Pr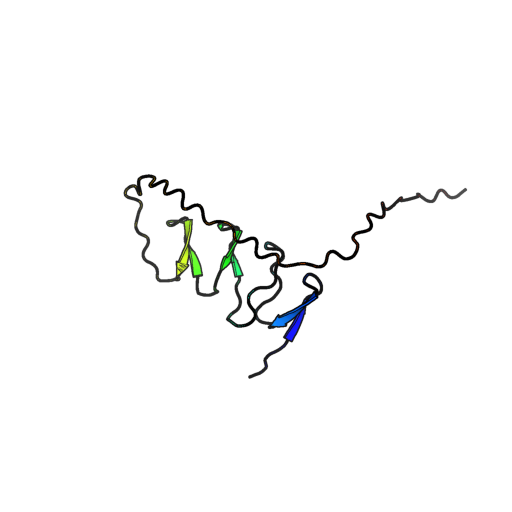otein AF-A0A7J7JRI7-F1 (afdb_monomer)

Organism: Bugula neritina (NCBI:txid10212)

Secondary structure (DSSP, 8-state):
----EEEETTTTEEEETTS-EETTTTEEPPSSSSPPEEETTTTEEE-TTEEEETTTTEEEETTPPP---S--------------------------------------

Radius of gyration: 21.58 Å; Cα contacts (8 Å, |Δi|>4): 109; chains: 1; bounding box: 41×54×65 Å

pLDDT: mean 71.29, std 20.57, range [31.88, 95.56]

Sequence (108 aa):
MDTTILFCEVCLKYISKENQHCYQCGSCTTKHGPQYHHCETCKRCVKPSRVHCLQCNQCEMESHTCHSTETKQAGILLKRKQMSKRKHSYNTAGHKKESWNVKKRHKT

InterPro domains:
  IPR017921 Zinc finger, CTCHY-type [PS51270] (1-64)
  IPR037275 Zinc finger, CTCHY-type superfamily [SSF161245] (6-48)
  IPR039846 Zinc finger CCHC domain-containing protein 4 [PTHR13493] (7-101)

Structure (mmCIF, N/CA/C/O backbone):
data_AF-A0A7J7JRI7-F1
#
_entry.id   AF-A0A7J7JRI7-F1
#
loop_
_atom_site.group_PDB
_atom_site.id
_atom_site.type_symbol
_atom_site.label_atom_id
_atom_site.label_alt_id
_atom_site.label_comp_id
_atom_site.label_asym_id
_atom_site.label_entity_id
_atom_site.label_seq_id
_atom_site.pdbx_PDB_ins_code
_atom_site.Cartn_x
_atom_site.Cartn_y
_atom_site.Cartn_z
_atom_site.occupancy
_atom_site.B_iso_or_equiv
_atom_site.auth_seq_id
_atom_site.auth_comp_id
_atom_site.auth_asym_id
_atom_site.auth_atom_id
_atom_site.pdbx_PDB_model_num
ATOM 1 N N . MET A 1 1 ? 24.105 -8.381 4.100 1.00 53.59 1 MET A N 1
ATOM 2 C CA . MET A 1 1 ? 22.771 -7.755 3.975 1.00 53.59 1 MET A CA 1
ATOM 3 C C . MET A 1 1 ? 22.351 -7.864 2.520 1.00 53.59 1 MET A C 1
ATOM 5 O O . MET A 1 1 ? 22.666 -6.990 1.717 1.00 53.59 1 MET A O 1
ATOM 9 N N . ASP A 1 2 ? 21.752 -8.995 2.162 1.00 59.16 2 ASP A N 1
ATOM 10 C CA . ASP A 1 2 ? 21.418 -9.357 0.785 1.00 59.16 2 ASP A CA 1
ATOM 11 C C . ASP A 1 2 ? 20.354 -8.431 0.199 1.00 59.16 2 ASP A C 1
ATOM 13 O O . ASP A 1 2 ? 19.159 -8.561 0.451 1.00 59.16 2 ASP A O 1
ATOM 17 N N . THR A 1 3 ? 20.798 -7.472 -0.610 1.00 70.56 3 THR A N 1
ATOM 18 C CA . THR A 1 3 ? 19.897 -6.610 -1.377 1.00 70.56 3 THR A CA 1
ATOM 19 C C . THR A 1 3 ? 19.463 -7.374 -2.624 1.00 70.56 3 THR A C 1
ATOM 21 O O . THR A 1 3 ? 20.007 -7.170 -3.708 1.00 70.56 3 THR A O 1
ATOM 24 N N . THR A 1 4 ? 18.523 -8.311 -2.481 1.00 81.94 4 THR A N 1
ATOM 25 C CA . THR A 1 4 ? 17.994 -9.036 -3.642 1.00 81.94 4 THR A CA 1
ATOM 26 C C . THR A 1 4 ? 17.232 -8.063 -4.541 1.00 81.94 4 THR A C 1
ATOM 28 O O . THR A 1 4 ? 16.165 -7.562 -4.177 1.00 81.94 4 THR A O 1
ATOM 31 N N . ILE A 1 5 ? 17.784 -7.803 -5.723 1.00 84.12 5 ILE A N 1
ATOM 32 C CA . ILE A 1 5 ? 17.162 -6.991 -6.769 1.00 84.12 5 ILE A CA 1
ATOM 33 C C . ILE A 1 5 ? 16.402 -7.887 -7.751 1.00 84.12 5 ILE A C 1
ATOM 35 O O . ILE A 1 5 ? 16.888 -8.943 -8.146 1.00 84.12 5 ILE A O 1
ATOM 39 N N . LEU A 1 6 ? 15.206 -7.466 -8.152 1.00 86.56 6 LEU A N 1
ATOM 40 C CA . LEU A 1 6 ? 14.378 -8.113 -9.168 1.00 86.56 6 LEU A CA 1
ATOM 41 C C . LEU A 1 6 ? 14.119 -7.129 -10.306 1.00 86.56 6 LEU A C 1
ATOM 43 O O . LEU A 1 6 ? 13.970 -5.933 -10.070 1.00 86.56 6 LEU A O 1
ATOM 47 N N . PHE A 1 7 ? 14.044 -7.611 -11.541 1.00 88.56 7 PHE A N 1
ATOM 48 C CA . PHE A 1 7 ? 13.603 -6.788 -12.662 1.00 88.56 7 PHE A CA 1
ATOM 49 C C . PHE A 1 7 ? 12.073 -6.816 -12.742 1.00 88.56 7 PHE A C 1
ATOM 51 O O . PHE A 1 7 ? 11.470 -7.883 -12.811 1.00 88.56 7 PHE A O 1
ATOM 58 N N . CYS A 1 8 ? 11.430 -5.651 -12.706 1.00 89.50 8 CYS A N 1
ATOM 59 C CA . CYS A 1 8 ? 9.996 -5.546 -12.947 1.00 89.50 8 CYS A CA 1
ATOM 60 C C . CYS A 1 8 ? 9.746 -5.325 -14.437 1.00 89.50 8 CYS A C 1
ATOM 62 O O . CYS A 1 8 ? 10.065 -4.255 -14.952 1.00 89.50 8 CYS A O 1
ATOM 64 N N . GLU A 1 9 ? 9.111 -6.288 -15.099 1.00 90.38 9 GLU A N 1
ATOM 65 C CA . GLU A 1 9 ? 8.787 -6.215 -16.530 1.00 90.38 9 GLU A CA 1
ATOM 66 C C . GLU A 1 9 ? 7.748 -5.134 -16.851 1.00 90.38 9 GLU A C 1
ATOM 68 O O . GLU A 1 9 ? 7.838 -4.468 -17.875 1.00 90.38 9 GLU A O 1
ATOM 73 N N . VAL A 1 10 ? 6.800 -4.880 -15.944 1.00 90.25 10 VAL A N 1
ATOM 74 C CA . VAL A 1 10 ? 5.752 -3.861 -16.144 1.00 90.25 10 VAL A CA 1
ATOM 75 C C . VAL A 1 10 ? 6.331 -2.444 -16.137 1.00 90.25 10 VAL A C 1
ATOM 77 O O . VAL A 1 10 ? 5.920 -1.586 -16.912 1.00 90.25 10 VAL A O 1
ATOM 80 N N . CYS A 1 11 ? 7.281 -2.173 -15.240 1.00 89.62 11 CYS A N 1
ATOM 81 C CA . CYS A 1 11 ? 7.900 -0.852 -15.109 1.00 89.62 11 CYS A CA 1
ATOM 82 C C . CYS A 1 11 ? 9.268 -0.744 -15.793 1.00 89.62 11 CYS A C 1
ATOM 84 O O . CYS A 1 11 ? 9.852 0.339 -15.761 1.00 89.62 11 CYS A O 1
ATOM 86 N N . LEU A 1 12 ? 9.780 -1.846 -16.349 1.00 90.44 12 LEU A N 1
ATOM 87 C CA . LEU A 1 12 ? 11.089 -1.969 -16.994 1.00 90.44 12 LEU A CA 1
ATOM 88 C C . LEU A 1 12 ? 12.241 -1.408 -16.141 1.00 90.44 12 LEU A C 1
ATOM 90 O O . LEU A 1 12 ? 13.081 -0.645 -16.617 1.00 90.44 12 LEU A O 1
ATOM 94 N N . LYS A 1 13 ? 12.263 -1.749 -14.846 1.00 87.75 13 LYS A N 1
ATOM 95 C CA . LYS A 1 13 ? 13.284 -1.271 -13.897 1.00 87.75 13 LYS A CA 1
ATOM 96 C C . LYS A 1 13 ? 13.634 -2.321 -12.847 1.00 87.75 13 LYS A C 1
ATOM 98 O O . LYS A 1 13 ? 12.786 -3.128 -12.468 1.00 87.75 13 LYS A O 1
ATOM 103 N N . TYR A 1 14 ? 14.854 -2.249 -12.318 1.00 87.00 14 TYR A N 1
ATOM 104 C CA . TYR A 1 14 ? 15.256 -3.031 -11.150 1.00 87.00 14 TYR A CA 1
ATOM 105 C C . TYR A 1 14 ? 14.625 -2.469 -9.874 1.00 87.00 14 TYR A C 1
ATOM 107 O O . TYR A 1 14 ? 14.613 -1.257 -9.637 1.00 87.00 14 TYR A O 1
ATOM 115 N N . ILE A 1 15 ? 14.092 -3.364 -9.056 1.00 84.50 15 ILE A N 1
ATOM 116 C CA . ILE A 1 15 ? 13.389 -3.090 -7.807 1.00 84.50 15 ILE A CA 1
ATOM 117 C C . ILE A 1 15 ? 13.946 -3.981 -6.699 1.00 84.50 15 ILE A C 1
ATOM 119 O O . ILE A 1 15 ? 14.483 -5.049 -6.971 1.00 84.50 15 ILE A O 1
ATOM 123 N N . SER A 1 16 ? 13.817 -3.560 -5.442 1.00 83.38 16 SER A N 1
ATOM 124 C CA . SER A 1 16 ? 14.102 -4.455 -4.314 1.00 83.38 16 SER A CA 1
ATOM 125 C C . SER A 1 16 ? 13.033 -5.549 -4.245 1.00 83.38 16 SER A C 1
ATOM 127 O O . SER A 1 16 ? 11.856 -5.265 -4.487 1.00 83.38 16 SER A O 1
ATOM 129 N N . LYS A 1 17 ? 13.412 -6.774 -3.863 1.00 80.88 17 LYS A N 1
ATOM 130 C CA . LYS A 1 17 ? 12.473 -7.876 -3.583 1.00 80.88 17 LYS A CA 1
ATOM 131 C C . LYS A 1 17 ? 11.402 -7.482 -2.562 1.00 80.88 17 LYS A C 1
ATOM 133 O O . LYS A 1 17 ? 10.273 -7.947 -2.656 1.00 80.88 17 LYS A O 1
ATOM 138 N N . GLU A 1 18 ? 11.744 -6.590 -1.638 1.00 77.06 18 GLU A N 1
ATOM 139 C CA . GLU A 1 18 ? 10.833 -6.065 -0.618 1.00 77.06 18 GLU A CA 1
ATOM 140 C C . GLU A 1 18 ? 9.821 -5.054 -1.184 1.00 77.06 18 GLU A C 1
ATOM 142 O O . GLU A 1 18 ? 8.822 -4.766 -0.545 1.00 77.06 18 GLU A O 1
ATOM 147 N N . ASN A 1 19 ? 10.040 -4.499 -2.380 1.00 75.25 19 ASN A N 1
ATOM 148 C CA . ASN A 1 19 ? 9.217 -3.431 -2.960 1.00 75.25 19 ASN A CA 1
ATOM 149 C C . ASN A 1 19 ? 8.700 -3.816 -4.349 1.00 75.25 19 ASN A C 1
ATOM 151 O O . ASN A 1 19 ? 9.016 -3.190 -5.366 1.00 75.25 19 ASN A O 1
ATOM 155 N N . GLN A 1 20 ? 7.899 -4.882 -4.369 1.00 82.38 20 GLN A N 1
ATOM 156 C CA . GLN A 1 20 ? 7.287 -5.417 -5.579 1.00 82.38 20 GLN A CA 1
ATOM 157 C C . GLN A 1 20 ? 6.318 -4.433 -6.248 1.00 82.38 20 GLN A C 1
ATOM 159 O O . GLN A 1 20 ? 5.832 -3.464 -5.660 1.00 82.38 20 GLN A O 1
ATOM 164 N N . HIS A 1 21 ? 6.050 -4.688 -7.528 1.00 89.44 21 HIS A N 1
ATOM 165 C CA . HIS A 1 21 ? 5.058 -3.946 -8.289 1.00 89.44 21 HIS A CA 1
ATOM 166 C C . HIS A 1 21 ? 3.672 -4.100 -7.655 1.00 89.44 21 HIS A C 1
ATOM 168 O O . HIS A 1 21 ? 3.181 -5.213 -7.486 1.00 89.44 21 HIS A O 1
ATOM 174 N N . CYS A 1 22 ? 3.015 -2.985 -7.348 1.00 90.31 22 CYS A N 1
ATOM 175 C CA . CYS A 1 22 ? 1.621 -3.013 -6.939 1.00 90.31 22 CYS A CA 1
ATOM 176 C C . CYS A 1 22 ? 0.732 -2.929 -8.179 1.00 90.31 22 CYS A C 1
ATOM 178 O O . CYS A 1 22 ? 0.597 -1.851 -8.759 1.00 90.31 22 CYS A O 1
ATOM 180 N N . TYR A 1 23 ? 0.095 -4.040 -8.554 1.00 90.44 23 TYR A N 1
ATOM 181 C CA . TYR A 1 23 ? -0.799 -4.098 -9.718 1.00 90.44 23 TYR A CA 1
ATOM 182 C C . TYR A 1 23 ? -2.011 -3.168 -9.586 1.00 90.44 23 TYR A C 1
ATOM 184 O O . TYR A 1 23 ? -2.441 -2.583 -10.573 1.00 90.44 23 TYR A O 1
ATOM 192 N N . GLN A 1 24 ? -2.511 -2.952 -8.365 1.00 90.00 24 GLN A N 1
ATOM 193 C CA . GLN A 1 24 ? -3.628 -2.033 -8.115 1.00 90.00 24 GLN A CA 1
ATOM 194 C C . GLN A 1 24 ? -3.238 -0.559 -8.331 1.00 90.00 24 GLN A C 1
ATOM 196 O O . GLN A 1 24 ? -4.056 0.251 -8.756 1.00 90.00 24 GLN A O 1
ATOM 201 N N . CYS A 1 25 ? -1.978 -0.196 -8.064 1.00 89.94 25 CYS A N 1
ATOM 202 C CA . CYS A 1 25 ? -1.457 1.156 -8.296 1.00 89.94 25 CYS A CA 1
ATOM 203 C C . CYS A 1 25 ? -0.702 1.304 -9.627 1.00 89.94 25 CYS A C 1
ATOM 205 O O . CYS A 1 25 ? -0.256 2.409 -9.936 1.00 89.94 25 CYS A O 1
ATOM 207 N N . GLY A 1 26 ? -0.472 0.214 -10.365 1.00 88.88 26 GLY A N 1
ATOM 208 C CA . GLY A 1 26 ? 0.324 0.196 -11.595 1.00 88.88 26 GLY A CA 1
ATOM 209 C C . GLY A 1 26 ? 1.764 0.695 -11.426 1.00 88.88 26 GLY A C 1
ATOM 210 O O . GLY A 1 26 ? 2.341 1.248 -12.361 1.00 88.88 26 GLY A O 1
ATOM 211 N N . SER A 1 27 ? 2.354 0.577 -10.232 1.00 87.25 27 SER A N 1
ATOM 212 C CA . SER A 1 27 ? 3.689 1.123 -9.958 1.00 87.25 27 SER A CA 1
ATOM 213 C C . SER A 1 27 ? 4.475 0.297 -8.945 1.00 87.25 27 SER A C 1
ATOM 215 O O . SER A 1 27 ? 3.928 -0.221 -7.972 1.00 87.25 27 SER A O 1
ATOM 217 N N . CYS A 1 28 ? 5.793 0.194 -9.151 1.00 87.62 28 CYS A N 1
ATOM 218 C CA . CYS A 1 28 ? 6.693 -0.299 -8.107 1.00 87.62 28 CYS A CA 1
ATOM 219 C C . CYS A 1 28 ? 7.000 0.813 -7.112 1.00 87.62 28 CYS A C 1
ATOM 221 O O . CYS A 1 28 ? 7.330 1.939 -7.514 1.00 87.62 28 CYS A O 1
ATOM 223 N N . THR A 1 29 ? 6.942 0.457 -5.836 1.00 77.06 29 THR A N 1
ATOM 224 C CA . THR A 1 29 ? 7.170 1.347 -4.700 1.00 77.06 29 THR A CA 1
ATOM 225 C C . THR A 1 29 ? 8.649 1.755 -4.583 1.00 77.06 29 THR A C 1
ATOM 227 O O . THR A 1 29 ? 9.500 1.361 -5.383 1.00 77.06 29 THR A O 1
ATOM 230 N N . THR A 1 30 ? 8.935 2.681 -3.667 1.00 67.06 30 THR A N 1
ATOM 231 C CA . THR A 1 30 ? 10.195 3.440 -3.549 1.00 67.06 30 THR A CA 1
ATOM 232 C C . THR A 1 30 ? 11.466 2.576 -3.514 1.00 67.06 30 THR A C 1
ATOM 234 O O . THR A 1 30 ? 11.454 1.449 -3.035 1.00 67.06 30 THR A O 1
ATOM 237 N N . LYS A 1 31 ? 12.594 3.144 -3.972 1.00 58.09 31 LYS A N 1
ATOM 238 C CA . LYS A 1 31 ? 13.895 2.463 -4.155 1.00 58.09 31 LYS A CA 1
ATOM 239 C C . LYS A 1 31 ? 14.457 1.800 -2.882 1.00 58.09 31 LYS A C 1
ATOM 241 O O . LYS A 1 31 ? 15.149 0.796 -2.991 1.00 58.09 31 LYS A O 1
ATOM 246 N N . HIS A 1 32 ? 14.157 2.339 -1.699 1.00 58.91 32 HIS A N 1
ATOM 247 C CA . HIS A 1 32 ? 14.668 1.852 -0.416 1.00 58.91 32 HIS A CA 1
ATOM 248 C C . HIS A 1 32 ? 13.587 1.986 0.667 1.00 58.91 32 HIS A C 1
ATOM 250 O O . HIS A 1 32 ? 12.960 3.044 0.776 1.00 58.91 32 HIS A O 1
ATOM 256 N N . GLY A 1 33 ? 13.361 0.930 1.452 1.00 66.31 33 GLY A N 1
ATOM 257 C CA . GLY A 1 33 ? 12.421 0.919 2.577 1.00 66.31 33 GLY A CA 1
ATOM 258 C C . GLY A 1 33 ? 11.611 -0.380 2.692 1.00 66.31 33 GLY A C 1
ATOM 259 O O . GLY A 1 33 ? 11.608 -1.170 1.751 1.00 66.31 33 GLY A O 1
ATOM 260 N N . PRO A 1 34 ? 10.912 -0.586 3.822 1.00 71.38 34 PRO A N 1
ATOM 261 C CA . PRO A 1 34 ? 10.143 -1.801 4.093 1.00 71.38 34 PRO A CA 1
ATOM 262 C C . PRO A 1 34 ? 8.945 -1.954 3.144 1.00 71.38 34 PRO A C 1
ATOM 264 O O . PRO A 1 34 ? 8.422 -0.949 2.658 1.00 71.38 34 PRO A O 1
ATOM 267 N N . GLN A 1 35 ? 8.493 -3.195 2.927 1.00 79.25 35 GLN A N 1
ATOM 268 C CA . GLN A 1 35 ? 7.432 -3.543 1.975 1.00 79.25 35 GLN A CA 1
ATOM 269 C C . GLN A 1 35 ? 6.129 -2.788 2.237 1.00 79.25 35 GLN A C 1
ATOM 271 O O . GLN A 1 35 ? 5.468 -2.973 3.256 1.00 79.25 35 GLN A O 1
ATOM 276 N N . TYR A 1 36 ? 5.728 -1.954 1.281 1.00 87.06 36 TYR A N 1
ATOM 277 C CA . TYR A 1 36 ? 4.426 -1.295 1.316 1.00 87.06 36 TYR A CA 1
ATOM 278 C C . TYR A 1 36 ? 3.342 -2.282 0.873 1.00 87.06 36 TYR A C 1
ATOM 280 O O . TYR A 1 36 ? 3.530 -3.007 -0.104 1.00 87.06 36 TYR A O 1
ATOM 288 N N . HIS A 1 37 ? 2.187 -2.257 1.532 1.00 88.69 37 HIS A N 1
ATOM 289 C CA . HIS A 1 37 ? 1.001 -2.999 1.099 1.00 88.69 37 HIS A CA 1
ATOM 290 C C . HIS A 1 37 ? -0.042 -2.042 0.517 1.00 88.69 37 HIS A C 1
ATOM 292 O O . HIS A 1 37 ? -0.069 -0.857 0.854 1.00 88.69 37 HIS A O 1
ATOM 298 N N . HIS A 1 38 ? -0.897 -2.536 -0.377 1.00 92.75 38 HIS A N 1
ATOM 299 C CA . HIS A 1 38 ? -2.003 -1.749 -0.914 1.00 92.75 38 HIS A CA 1
ATOM 300 C C . HIS A 1 38 ? -3.176 -1.755 0.068 1.00 92.75 38 HIS A C 1
ATOM 302 O O . HIS A 1 38 ? -3.639 -2.817 0.467 1.00 92.75 38 HIS A O 1
ATOM 308 N N . CYS A 1 39 ? -3.671 -0.578 0.444 1.00 94.50 39 CYS A N 1
ATOM 309 C CA . CYS A 1 39 ? -4.940 -0.461 1.150 1.00 94.50 39 CYS A CA 1
ATOM 310 C C . CYS A 1 39 ? -6.060 -0.266 0.127 1.00 94.50 39 CYS A C 1
ATOM 312 O O . CYS A 1 39 ? -6.100 0.774 -0.533 1.00 94.50 39 CYS A O 1
ATOM 314 N N . GLU A 1 40 ? -6.974 -1.232 0.033 1.00 94.94 40 GLU A N 1
ATOM 315 C CA . GLU A 1 40 ? -8.085 -1.218 -0.929 1.00 94.94 40 GLU A CA 1
ATOM 316 C C . GLU A 1 40 ? -9.053 -0.057 -0.675 1.00 94.94 40 GLU A C 1
ATOM 318 O O . GLU A 1 40 ? -9.450 0.644 -1.606 1.00 94.94 40 GLU A O 1
ATOM 323 N N . THR A 1 41 ? -9.352 0.238 0.594 1.00 94.81 41 THR A N 1
ATOM 324 C CA . THR A 1 41 ? -10.251 1.339 0.970 1.00 94.81 41 THR A CA 1
ATOM 325 C C . THR A 1 41 ? -9.671 2.705 0.606 1.00 94.81 41 THR A C 1
ATOM 327 O O . THR A 1 41 ? -10.366 3.568 0.074 1.00 94.81 41 THR A O 1
ATOM 330 N N . CYS A 1 42 ? -8.373 2.918 0.853 1.00 93.38 42 CYS A N 1
ATOM 331 C CA . CYS A 1 42 ? -7.697 4.175 0.518 1.00 93.38 42 CYS A CA 1
ATOM 332 C C . CYS A 1 42 ? -7.167 4.222 -0.925 1.00 93.38 42 CYS A C 1
ATOM 334 O O . CYS A 1 42 ? -6.654 5.267 -1.333 1.00 93.38 42 CYS A O 1
ATOM 336 N N . LYS A 1 43 ? -7.236 3.108 -1.666 1.00 93.81 43 LYS A N 1
ATOM 337 C CA . LYS A 1 43 ? -6.731 2.939 -3.039 1.00 93.81 43 LYS A CA 1
ATOM 338 C C . LYS A 1 43 ? -5.274 3.380 -3.211 1.00 93.81 43 LYS A C 1
ATOM 340 O O . LYS A 1 43 ? -4.901 3.989 -4.216 1.00 93.81 43 LYS A O 1
ATOM 345 N N . ARG A 1 44 ? -4.433 3.122 -2.204 1.00 91.19 44 ARG A N 1
ATOM 346 C CA . ARG A 1 44 ? -3.016 3.523 -2.208 1.00 91.19 44 ARG A CA 1
ATOM 347 C C . ARG A 1 44 ? -2.139 2.550 -1.436 1.00 91.19 44 ARG A C 1
ATOM 349 O O . ARG A 1 44 ? -2.570 1.970 -0.443 1.00 91.19 44 ARG A O 1
ATOM 356 N N . CYS A 1 45 ? -0.872 2.464 -1.832 1.00 91.50 45 CYS A N 1
ATOM 357 C CA . CYS A 1 45 ? 0.143 1.768 -1.049 1.00 91.50 45 CYS A CA 1
ATOM 358 C C . CYS A 1 45 ? 0.485 2.542 0.232 1.00 91.50 45 CYS A C 1
ATOM 360 O O . CYS A 1 45 ? 0.718 3.757 0.199 1.00 91.50 45 CYS A O 1
ATOM 362 N N . VAL A 1 46 ? 0.554 1.840 1.357 1.00 90.69 46 VAL A N 1
ATOM 363 C CA . VAL A 1 46 ? 0.893 2.388 2.673 1.00 90.69 46 VAL A CA 1
ATOM 364 C C . VAL A 1 46 ? 2.033 1.599 3.309 1.00 90.69 46 VAL A C 1
ATOM 366 O O . VAL A 1 46 ? 2.329 0.475 2.913 1.00 90.69 46 VAL A O 1
ATOM 369 N N . LYS A 1 47 ? 2.728 2.235 4.257 1.00 89.25 47 LYS A N 1
ATOM 370 C CA . LYS A 1 47 ? 3.823 1.603 5.004 1.00 89.25 47 LYS A CA 1
ATOM 371 C C . LYS A 1 47 ? 3.292 0.381 5.767 1.00 89.25 47 LYS A C 1
ATOM 373 O O . LYS A 1 47 ? 2.155 0.444 6.226 1.00 89.25 47 LYS A O 1
ATOM 378 N N . PRO A 1 48 ? 4.109 -0.659 5.995 1.00 88.81 48 PRO A N 1
ATOM 379 C CA . PRO A 1 48 ? 3.660 -1.851 6.714 1.00 88.81 48 PRO A CA 1
ATOM 380 C C . PRO A 1 48 ? 3.2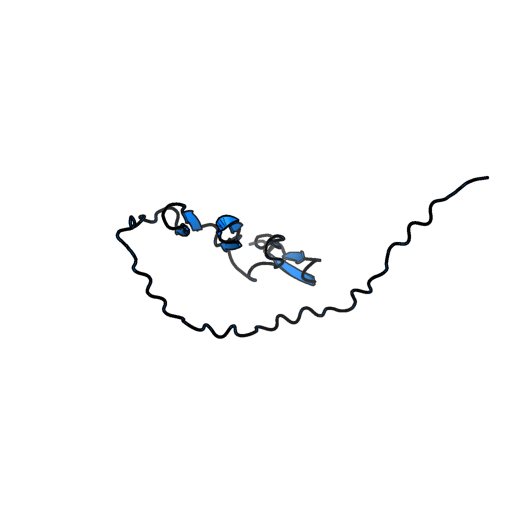20 -1.563 8.156 1.00 88.81 48 PRO A C 1
ATOM 382 O O . PRO A 1 48 ? 2.326 -2.225 8.653 1.00 88.81 48 PRO A O 1
ATOM 385 N N . SER A 1 49 ? 3.757 -0.517 8.793 1.00 90.69 49 SER A N 1
ATOM 386 C CA . SER A 1 49 ? 3.325 -0.073 10.126 1.00 90.69 49 SER A CA 1
ATOM 387 C C . SER A 1 49 ? 1.991 0.684 10.155 1.00 90.69 49 SER A C 1
ATOM 389 O O . SER A 1 49 ? 1.611 1.197 11.208 1.00 90.69 49 SER A O 1
ATO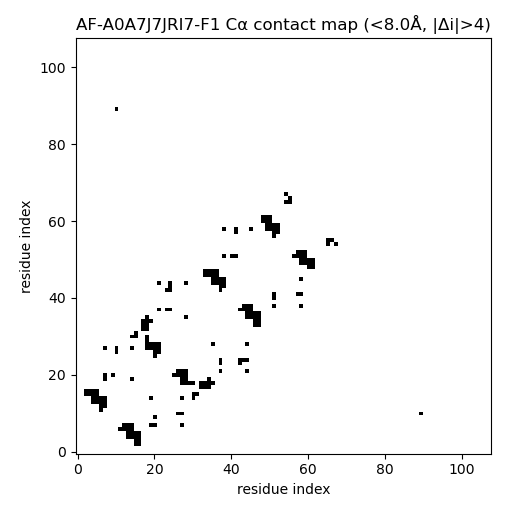M 391 N N . ARG A 1 50 ? 1.310 0.842 9.011 1.00 93.06 50 ARG A N 1
ATOM 392 C CA . ARG A 1 50 ? 0.020 1.531 8.929 1.00 93.06 50 ARG A CA 1
ATOM 393 C C . ARG A 1 50 ? -1.095 0.562 8.571 1.00 93.06 50 ARG A C 1
ATOM 395 O O . ARG A 1 50 ? -1.027 -0.070 7.529 1.00 93.06 50 ARG A O 1
ATOM 402 N N . VAL A 1 51 ? -2.146 0.540 9.375 1.00 93.81 51 VAL A N 1
ATOM 403 C CA . VAL A 1 51 ? -3.371 -0.238 9.174 1.00 93.81 51 VAL A CA 1
ATOM 404 C C . VAL A 1 51 ? -4.529 0.694 8.835 1.00 93.81 51 VAL A C 1
ATOM 406 O O . VAL A 1 51 ? -4.565 1.847 9.272 1.00 93.81 51 VAL A O 1
ATOM 409 N N . HIS A 1 52 ? -5.475 0.232 8.018 1.00 95.56 52 HIS A N 1
ATOM 410 C CA . HIS A 1 52 ? -6.661 1.027 7.716 1.00 95.56 52 HIS A CA 1
ATOM 411 C C . HIS A 1 52 ? -7.594 1.057 8.927 1.00 95.56 52 HIS A C 1
ATOM 413 O O . HIS A 1 52 ? -8.137 0.027 9.317 1.00 95.56 52 HIS A O 1
ATOM 419 N N . CYS A 1 53 ? -7.808 2.239 9.498 1.00 94.38 53 CYS A N 1
ATOM 420 C CA . CYS A 1 53 ? -8.787 2.423 10.554 1.00 94.38 53 CYS A CA 1
ATOM 421 C C . CYS A 1 53 ? -10.148 2.783 9.960 1.00 94.38 53 CYS A C 1
ATOM 423 O O . CYS A 1 53 ? -10.278 3.823 9.312 1.00 94.38 53 CYS A O 1
ATOM 425 N N . LEU A 1 54 ? -11.167 1.966 10.238 1.00 90.94 54 LEU A N 1
ATOM 426 C CA . LEU A 1 54 ? -12.542 2.216 9.793 1.00 90.94 54 LEU A CA 1
ATOM 427 C C . LEU A 1 54 ? -13.182 3.414 10.508 1.00 90.94 54 LEU A C 1
ATOM 429 O O . LEU A 1 54 ? -13.947 4.152 9.898 1.00 90.94 54 LEU A O 1
ATOM 433 N N . GLN A 1 55 ? -12.838 3.660 11.776 1.00 90.81 55 GLN A N 1
ATOM 434 C CA . GLN A 1 55 ? -13.379 4.801 12.525 1.00 90.81 55 GLN A CA 1
ATOM 435 C C . GLN A 1 55 ? -12.846 6.135 11.988 1.00 90.81 55 GLN A C 1
ATOM 437 O O . GLN A 1 55 ? -13.586 7.110 11.887 1.00 90.81 55 GLN A O 1
ATOM 442 N N . CYS A 1 56 ? -11.567 6.181 11.609 1.00 90.75 56 CYS A N 1
ATOM 443 C CA . CYS A 1 56 ? -10.952 7.381 11.045 1.00 90.75 56 CYS A CA 1
ATOM 444 C C . CYS A 1 56 ? -11.034 7.445 9.509 1.00 90.75 56 CYS A C 1
ATOM 446 O O . CYS A 1 56 ? -10.676 8.471 8.934 1.00 90.75 56 CYS A O 1
ATOM 448 N N . ASN A 1 57 ? -11.467 6.366 8.843 1.00 91.44 57 ASN A N 1
ATOM 449 C CA . ASN A 1 57 ? -11.443 6.186 7.385 1.00 91.44 57 ASN A CA 1
ATOM 450 C C . ASN A 1 57 ? -10.078 6.499 6.739 1.00 91.44 57 ASN A C 1
ATOM 452 O O . ASN A 1 57 ? -9.988 6.969 5.601 1.00 91.44 57 ASN A O 1
ATOM 456 N N . GLN A 1 58 ? -8.985 6.242 7.462 1.00 92.50 58 GLN A N 1
ATOM 457 C CA . GLN A 1 58 ? -7.626 6.524 7.001 1.00 92.50 58 GLN A CA 1
ATOM 458 C C . GLN A 1 58 ? -6.615 5.515 7.553 1.00 92.50 58 GLN A C 1
ATOM 460 O O . GLN A 1 58 ? -6.823 4.896 8.592 1.00 92.50 58 GLN A O 1
ATOM 465 N N . CYS A 1 59 ? -5.507 5.330 6.826 1.00 95.00 59 CYS A N 1
ATOM 466 C CA . CYS A 1 59 ? -4.433 4.428 7.248 1.00 95.00 59 CYS A CA 1
ATOM 467 C C . CYS A 1 59 ? -3.554 5.074 8.320 1.00 95.00 59 CYS A C 1
ATOM 469 O O . CYS A 1 59 ? -2.797 6.009 8.017 1.00 95.00 59 CYS A O 1
ATOM 471 N N . GLU A 1 60 ? -3.592 4.525 9.527 1.00 94.12 60 GLU A N 1
ATOM 472 C CA . GLU A 1 60 ? -2.881 5.015 10.707 1.00 94.12 60 GLU A CA 1
ATOM 473 C C . GLU A 1 60 ? -2.001 3.955 11.340 1.00 94.12 60 GLU A C 1
ATOM 475 O O . GLU A 1 60 ? -2.041 2.796 10.954 1.00 94.12 60 GLU A O 1
ATOM 480 N N . MET A 1 61 ? -1.148 4.369 12.274 1.00 93.94 61 MET A N 1
ATOM 481 C CA . MET A 1 61 ? -0.352 3.419 13.048 1.00 93.94 61 MET A CA 1
ATOM 482 C C . MET A 1 61 ? -1.261 2.491 13.854 1.00 93.94 61 MET A C 1
ATOM 484 O O . MET A 1 61 ? -2.335 2.899 14.285 1.00 93.94 61 MET A O 1
ATOM 488 N N . GLU A 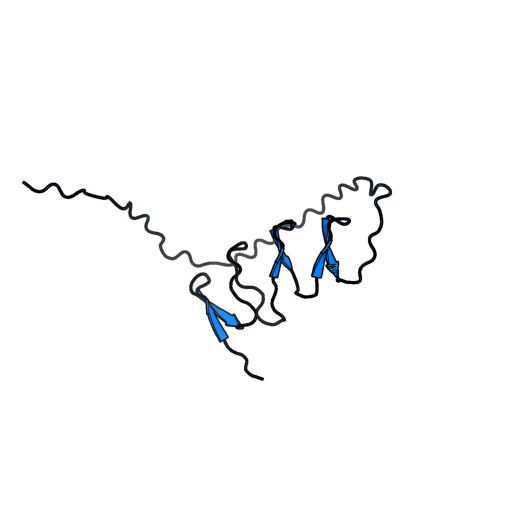1 62 ? -0.820 1.260 14.081 1.00 89.12 62 GLU A N 1
ATOM 489 C CA . GLU A 1 62 ? -1.594 0.251 14.815 1.00 89.12 62 GLU A CA 1
ATOM 490 C C . GLU A 1 62 ? -2.062 0.741 16.199 1.00 89.12 62 GLU A C 1
ATOM 492 O O . GLU A 1 62 ? -3.213 0.538 16.563 1.00 89.12 62 GLU A O 1
ATOM 497 N N . SER A 1 63 ? -1.225 1.496 16.916 1.00 88.75 63 SER A N 1
ATOM 498 C CA . SER A 1 63 ? -1.507 2.030 18.257 1.00 88.75 63 SER A CA 1
ATOM 499 C C . SER A 1 63 ? -2.135 3.432 18.287 1.00 88.75 63 SER A C 1
ATOM 501 O O . SER A 1 63 ? -2.006 4.151 19.279 1.00 88.75 63 SER A O 1
ATOM 503 N N . HIS A 1 64 ? -2.782 3.875 17.207 1.00 91.44 64 HIS A N 1
ATOM 504 C CA . HIS A 1 64 ? -3.428 5.190 17.200 1.00 91.44 64 HIS A CA 1
ATOM 505 C C . HIS A 1 64 ? -4.712 5.211 18.045 1.00 91.44 64 HIS A C 1
ATOM 507 O O . HIS A 1 64 ? -5.482 4.252 18.082 1.00 91.44 64 HIS A O 1
ATOM 513 N N . THR A 1 65 ? -4.983 6.350 18.678 1.00 92.19 65 THR A N 1
ATOM 514 C CA . THR A 1 65 ? -6.265 6.624 19.326 1.00 92.19 65 THR A CA 1
ATOM 515 C C . THR A 1 65 ? -7.234 7.235 18.319 1.00 92.19 65 THR A C 1
ATOM 517 O O . THR A 1 65 ? -6.952 8.256 17.686 1.00 92.19 65 THR A O 1
ATOM 520 N N . CYS A 1 66 ? -8.401 6.612 18.158 1.00 90.25 66 CYS A N 1
ATOM 521 C CA . CYS A 1 66 ? -9.465 7.166 17.332 1.00 90.25 66 CYS A CA 1
ATOM 522 C C . CYS A 1 66 ? -10.087 8.364 18.048 1.00 90.25 66 CYS A C 1
ATOM 524 O O . CYS A 1 66 ? -10.673 8.222 19.117 1.00 90.25 66 CYS A O 1
ATOM 526 N N . HIS A 1 67 ? -9.995 9.547 17.447 1.00 78.19 67 HIS A N 1
ATOM 527 C CA . HIS A 1 67 ? -10.781 10.686 17.902 1.00 78.19 67 HIS A CA 1
ATOM 528 C C . HIS A 1 67 ? -12.196 10.511 17.345 1.00 78.19 67 HIS A C 1
ATOM 530 O O . HIS A 1 67 ? -12.425 10.728 16.152 1.00 78.19 67 HIS A O 1
ATOM 536 N N . SER A 1 68 ? -13.116 10.042 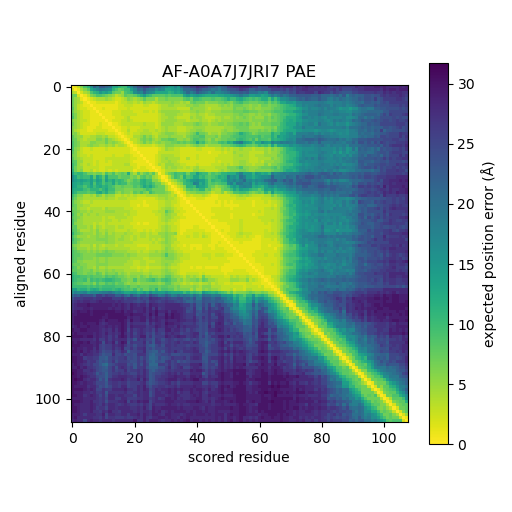18.192 1.00 62.03 68 SER A N 1
ATOM 537 C CA . SER A 1 68 ? -14.537 9.919 17.872 1.00 62.03 68 SER A CA 1
ATOM 538 C C . SER A 1 68 ? -15.084 11.252 17.360 1.00 62.03 68 SER A C 1
ATOM 540 O O . SER A 1 68 ? -14.730 12.327 17.841 1.00 62.03 68 SER A O 1
ATOM 542 N N . THR A 1 69 ? -15.911 11.161 16.327 1.00 60.84 69 THR A N 1
ATOM 543 C CA . THR A 1 69 ? -16.414 12.260 15.508 1.00 60.84 69 THR A CA 1
ATOM 544 C C . THR A 1 69 ? -17.371 13.182 16.264 1.00 60.84 69 THR A C 1
ATOM 546 O O . THR A 1 69 ? -18.577 13.108 16.069 1.00 60.84 69 THR A O 1
ATOM 549 N N . GLU A 1 70 ? -16.842 14.116 17.043 1.00 54.97 70 GLU A N 1
ATOM 550 C CA . GLU A 1 70 ? -17.516 15.398 17.258 1.00 54.97 70 GLU A CA 1
ATOM 551 C C . GLU A 1 70 ? -17.123 16.280 16.065 1.00 54.97 70 GLU A C 1
ATOM 553 O O . GLU A 1 70 ? -16.016 16.813 15.995 1.00 54.97 70 GLU A O 1
ATOM 558 N N . THR A 1 71 ? -17.983 16.282 15.040 1.00 48.44 71 THR A N 1
ATOM 559 C CA . THR A 1 71 ? -18.006 17.209 13.893 1.00 48.44 71 THR A CA 1
ATOM 560 C C . THR A 1 71 ? -16.683 17.915 13.569 1.00 48.44 71 THR A C 1
ATOM 562 O O . THR A 1 71 ? -16.468 19.072 13.934 1.00 48.44 71 THR A O 1
ATOM 565 N N . LYS A 1 72 ? -15.829 17.289 12.747 1.00 53.69 72 LYS A N 1
ATOM 566 C CA . LYS A 1 72 ? -14.929 18.081 11.898 1.00 53.69 72 LYS A CA 1
ATOM 567 C C . LYS A 1 72 ? -15.806 18.763 10.854 1.00 53.69 72 LYS A C 1
ATOM 569 O O . LYS A 1 72 ? -16.024 18.221 9.772 1.00 53.69 72 LYS A O 1
ATOM 574 N N . GLN A 1 73 ? -16.369 19.914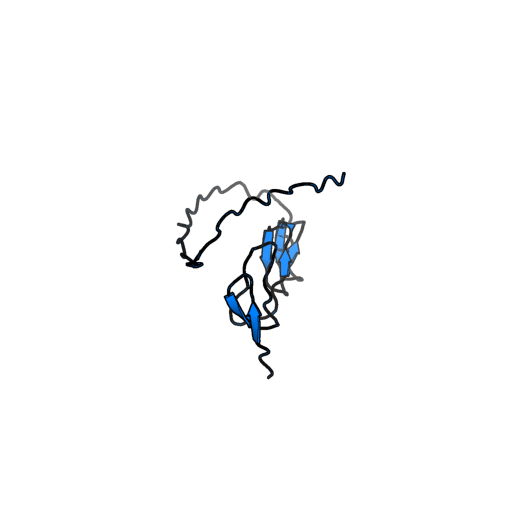 11.227 1.00 47.66 73 GLN A N 1
ATOM 575 C CA . GLN A 1 73 ? -16.994 20.851 10.305 1.00 47.66 73 GLN A CA 1
ATOM 576 C C . GLN A 1 73 ? -16.108 20.955 9.070 1.00 47.66 73 GLN A C 1
ATOM 578 O O . GLN A 1 73 ? -14.882 21.049 9.179 1.00 47.66 73 GLN A O 1
ATOM 583 N N . ALA A 1 74 ? -16.751 20.856 7.911 1.00 51.03 74 ALA A N 1
ATOM 584 C CA . ALA A 1 74 ? -16.141 2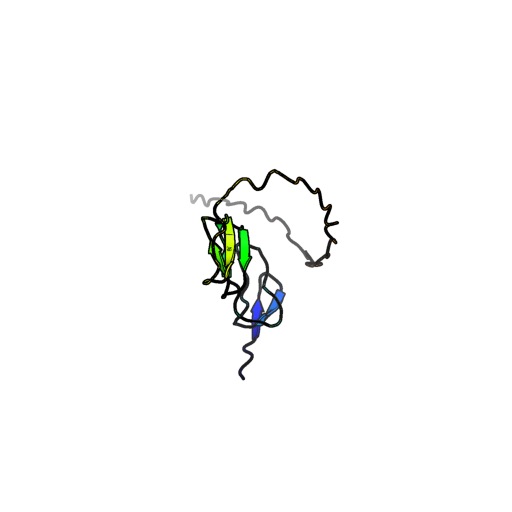0.884 6.601 1.00 51.03 74 ALA A CA 1
ATOM 585 C C . ALA A 1 74 ? -15.350 22.186 6.397 1.00 51.03 74 ALA A C 1
ATOM 587 O O . ALA A 1 74 ? -15.809 23.132 5.764 1.00 51.03 74 ALA A O 1
ATOM 588 N N . GLY A 1 75 ? -14.120 22.223 6.900 1.00 44.75 75 GLY A N 1
ATOM 589 C CA . GLY A 1 75 ? -13.091 23.125 6.431 1.00 44.75 75 GLY A CA 1
ATOM 590 C C . GLY A 1 75 ? -12.678 22.650 5.050 1.00 44.75 75 GLY A C 1
ATOM 591 O O . GLY A 1 75 ? -11.670 21.958 4.904 1.00 44.75 75 GLY A O 1
ATOM 592 N N . ILE A 1 76 ? -13.470 22.998 4.033 1.00 56.09 76 ILE A N 1
ATOM 593 C CA . ILE A 1 76 ? -13.044 22.961 2.636 1.00 56.09 76 ILE A CA 1
ATOM 594 C C . ILE A 1 76 ? -11.928 24.006 2.501 1.00 56.09 76 ILE A C 1
ATOM 596 O O . ILE A 1 76 ? -12.122 25.106 1.995 1.00 56.09 76 ILE A O 1
ATOM 600 N N . LEU A 1 77 ? -10.725 23.678 2.967 1.00 54.78 77 LEU A N 1
ATOM 601 C CA . LEU A 1 77 ? -9.532 24.322 2.460 1.00 54.78 77 LEU A CA 1
ATOM 602 C C . LEU A 1 77 ? -9.206 23.581 1.169 1.00 54.78 77 LEU A C 1
ATOM 604 O O . LEU A 1 77 ? -8.565 22.528 1.191 1.00 54.78 77 LEU A O 1
ATOM 608 N N . LEU A 1 78 ? -9.655 24.131 0.039 1.00 58.28 78 LEU A N 1
ATOM 609 C CA . LEU A 1 78 ? -9.101 23.820 -1.276 1.00 58.28 78 LEU A CA 1
ATOM 610 C C . LEU A 1 78 ? -7.608 24.186 -1.265 1.00 58.28 78 LEU A C 1
ATOM 612 O O . LEU A 1 78 ? -7.179 25.174 -1.856 1.00 58.28 78 LEU A O 1
ATOM 616 N N . LYS A 1 79 ? -6.766 23.383 -0.609 1.00 47.34 79 LYS A N 1
ATOM 617 C CA . LYS A 1 79 ? -5.341 23.357 -0.910 1.00 47.34 79 LYS A CA 1
ATOM 618 C C . LYS A 1 79 ? -5.252 22.740 -2.297 1.00 47.34 79 LYS A C 1
ATOM 620 O O . LYS A 1 79 ? -5.146 21.523 -2.435 1.00 47.34 79 LYS A O 1
ATOM 625 N N . ARG A 1 80 ? -5.304 23.596 -3.327 1.00 54.03 80 ARG A N 1
ATOM 626 C CA . ARG A 1 80 ? -4.757 23.318 -4.661 1.00 54.03 80 ARG A CA 1
ATOM 627 C C . ARG A 1 80 ? -3.309 22.876 -4.452 1.00 54.03 80 ARG A C 1
ATOM 629 O O . ARG A 1 80 ? -2.380 23.672 -4.550 1.00 54.03 80 ARG A O 1
ATOM 636 N N . LYS A 1 81 ? -3.089 21.593 -4.160 1.00 53.31 81 LYS A N 1
ATOM 637 C CA . LYS A 1 81 ? -1.826 20.955 -4.496 1.00 53.31 81 LYS A CA 1
ATOM 638 C C . LYS A 1 81 ? -1.809 21.010 -6.008 1.00 53.31 81 LYS A C 1
ATOM 640 O O . LYS A 1 81 ? -2.529 20.262 -6.663 1.00 53.31 81 LYS A O 1
ATOM 645 N N . GLN A 1 82 ? -1.049 21.957 -6.554 1.00 54.53 82 GLN A N 1
ATOM 646 C CA . GLN A 1 82 ? -0.568 21.821 -7.914 1.00 54.53 82 GLN A CA 1
ATOM 647 C C . GLN A 1 82 ? 0.014 20.416 -7.975 1.00 54.53 82 GLN A C 1
ATOM 649 O O . GLN A 1 82 ? 1.005 20.115 -7.308 1.00 54.53 82 GLN A O 1
ATOM 654 N N . MET A 1 83 ? -0.687 19.529 -8.677 1.00 50.19 83 MET A N 1
ATOM 655 C CA . MET 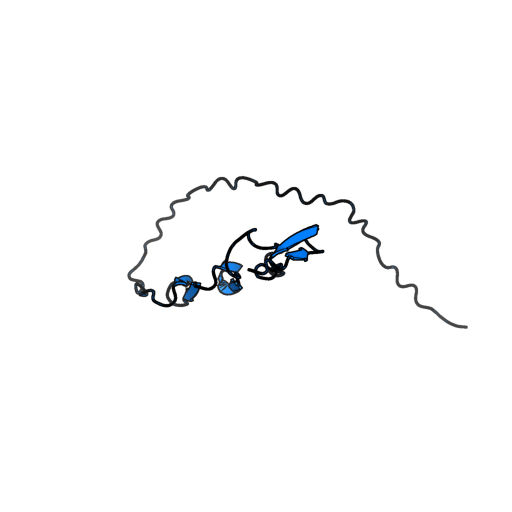A 1 83 ? -0.141 18.261 -9.102 1.00 50.19 83 MET A CA 1
ATOM 656 C C . MET A 1 83 ? 1.078 18.663 -9.915 1.00 50.19 83 MET A C 1
ATOM 658 O O . MET A 1 83 ? 0.955 19.035 -11.082 1.00 50.19 83 MET A O 1
ATOM 662 N N . SER A 1 84 ? 2.251 18.682 -9.278 1.00 55.44 84 SER A N 1
ATOM 663 C CA . SER A 1 84 ? 3.494 18.604 -10.013 1.00 55.44 84 SER A CA 1
ATOM 664 C C . SER A 1 84 ? 3.309 17.343 -10.828 1.00 55.44 84 SER A C 1
ATOM 666 O O . SER A 1 84 ? 3.279 16.237 -10.283 1.00 55.44 84 SER A O 1
ATOM 668 N N . LYS A 1 85 ? 3.050 17.525 -12.123 1.00 52.31 85 LYS A N 1
ATOM 669 C CA . LYS A 1 85 ? 3.181 16.476 -13.111 1.00 52.31 85 LYS A CA 1
ATOM 670 C C . LYS A 1 85 ? 4.651 16.088 -13.030 1.00 52.31 85 LYS A C 1
ATOM 672 O O . LYS A 1 85 ? 5.461 16.545 -13.830 1.00 52.31 85 LYS A O 1
ATOM 677 N N . ARG A 1 86 ? 5.022 15.263 -12.047 1.00 50.38 86 ARG A N 1
ATOM 678 C CA . ARG A 1 86 ? 6.163 14.380 -12.187 1.00 50.38 86 ARG A CA 1
ATOM 679 C C . ARG A 1 86 ? 5.763 13.519 -13.365 1.00 50.38 86 ARG A C 1
ATOM 681 O O . ARG A 1 86 ? 5.036 12.541 -13.216 1.00 50.38 86 ARG A O 1
ATOM 688 N N . LYS A 1 87 ? 6.170 13.967 -14.553 1.00 41.38 87 LYS A N 1
ATOM 689 C CA . LYS A 1 87 ? 6.317 13.126 -15.722 1.00 41.38 87 LYS A CA 1
ATOM 690 C C . LYS A 1 87 ? 7.279 12.032 -15.278 1.00 41.38 87 LYS A C 1
ATOM 692 O O . LYS A 1 87 ? 8.488 12.157 -15.428 1.00 41.38 87 LYS A O 1
ATOM 697 N N . HIS A 1 88 ? 6.752 10.974 -14.678 1.00 42.03 88 HIS A N 1
ATOM 698 C CA . HIS A 1 88 ? 7.350 9.683 -14.916 1.00 42.03 88 HIS A CA 1
ATOM 699 C C . HIS A 1 88 ? 7.093 9.446 -16.395 1.00 42.03 88 HIS A C 1
ATOM 701 O O . HIS A 1 88 ? 5.990 9.090 -16.803 1.00 42.03 88 HIS A O 1
ATOM 707 N N . SER A 1 89 ? 8.096 9.808 -17.192 1.00 42.47 89 SER A N 1
ATOM 708 C CA . SER A 1 89 ? 8.214 9.398 -18.575 1.00 42.47 89 SER A CA 1
ATOM 709 C C . SER A 1 89 ? 8.328 7.881 -18.544 1.00 42.47 89 SER A C 1
ATOM 711 O O . SER A 1 89 ? 9.423 7.332 -18.477 1.00 42.47 89 SER A O 1
ATOM 713 N N . TYR A 1 90 ? 7.196 7.187 -18.497 1.00 44.88 90 TYR A N 1
ATOM 714 C CA . TYR A 1 90 ? 7.168 5.881 -19.114 1.00 44.88 90 TYR A CA 1
ATOM 715 C C . TYR A 1 90 ? 7.402 6.168 -20.600 1.00 44.88 90 TYR A C 1
ATOM 717 O O . TYR A 1 90 ? 6.670 6.932 -21.227 1.00 44.88 90 TYR A O 1
ATOM 725 N N . ASN A 1 91 ? 8.488 5.647 -21.156 1.00 48.97 91 ASN A N 1
ATOM 726 C CA . ASN A 1 91 ? 8.580 5.542 -22.6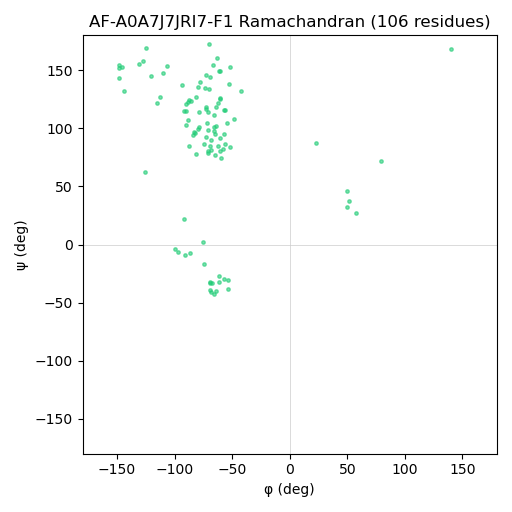00 1.00 48.97 91 ASN A CA 1
ATOM 727 C C . ASN A 1 91 ? 7.498 4.541 -23.016 1.00 48.97 91 ASN A C 1
ATOM 729 O O . ASN A 1 91 ? 7.708 3.336 -22.927 1.00 48.97 91 ASN A O 1
ATOM 733 N N . THR A 1 92 ? 6.327 5.013 -23.447 1.00 45.50 92 THR A N 1
ATOM 734 C CA . THR A 1 92 ? 5.439 4.203 -24.290 1.00 45.50 92 THR A CA 1
ATOM 735 C C . THR A 1 92 ? 6.082 4.097 -25.664 1.00 45.50 92 THR A C 1
ATOM 737 O O . THR A 1 92 ? 5.711 4.809 -26.595 1.00 45.50 92 THR A O 1
ATOM 740 N N . ALA A 1 93 ? 7.070 3.216 -25.791 1.00 45.94 93 ALA A N 1
ATOM 741 C CA . ALA A 1 93 ? 7.434 2.669 -27.083 1.00 45.94 93 ALA A CA 1
ATOM 742 C C . ALA A 1 93 ? 6.426 1.554 -27.411 1.00 45.94 93 ALA A C 1
ATOM 744 O O . ALA A 1 93 ? 6.519 0.448 -26.897 1.00 45.94 93 ALA A O 1
ATOM 745 N N . GLY A 1 94 ? 5.430 1.887 -28.239 1.00 43.34 94 GLY A N 1
ATOM 746 C CA . GLY A 1 94 ? 4.781 0.931 -29.138 1.00 43.34 94 GLY A CA 1
ATOM 747 C C . GLY A 1 94 ? 3.735 -0.023 -28.555 1.00 43.34 94 GLY A C 1
ATOM 748 O O . GLY A 1 94 ? 3.930 -1.230 -28.581 1.00 43.34 94 GLY A O 1
ATOM 749 N N . HIS A 1 95 ? 2.551 0.480 -28.191 1.00 41.69 95 HIS A N 1
ATOM 750 C CA . HIS A 1 95 ? 1.340 -0.352 -28.225 1.00 41.69 95 HIS A CA 1
ATOM 751 C C . HIS A 1 95 ? 0.719 -0.254 -29.629 1.00 41.69 95 HIS A C 1
ATOM 753 O O . HIS A 1 95 ? -0.162 0.570 -29.887 1.00 41.69 95 HIS A O 1
ATOM 759 N N . LYS A 1 96 ? 1.203 -1.076 -30.568 1.00 42.59 96 LYS A N 1
ATOM 760 C CA . LYS A 1 96 ? 0.484 -1.328 -31.822 1.00 42.59 96 LYS A CA 1
ATOM 761 C C . LYS A 1 96 ? -0.731 -2.181 -31.458 1.00 42.59 96 LYS A C 1
ATOM 763 O O . LYS A 1 96 ? -0.595 -3.292 -30.958 1.00 42.59 96 LYS A O 1
ATOM 768 N N . LYS A 1 97 ? -1.929 -1.625 -31.622 1.00 39.59 97 LYS A N 1
ATOM 769 C CA . LYS A 1 97 ? -3.183 -2.357 -31.429 1.00 39.59 97 LYS A CA 1
ATOM 770 C C . LYS A 1 97 ? -3.342 -3.305 -32.617 1.00 39.59 97 LYS A C 1
ATOM 772 O O . LYS A 1 97 ? -3.830 -2.891 -33.663 1.00 39.59 97 LYS A O 1
ATOM 777 N N . GLU A 1 98 ? -2.881 -4.542 -32.491 1.00 39.78 98 GLU A N 1
ATOM 778 C CA . GLU A 1 98 ? -3.210 -5.592 -33.453 1.00 39.78 98 GLU A CA 1
ATOM 779 C C . GLU A 1 98 ? -4.488 -6.285 -32.981 1.00 39.78 98 GLU A C 1
ATOM 781 O O . GLU A 1 98 ? -4.504 -7.048 -32.018 1.00 39.78 98 GLU A O 1
ATOM 786 N N . SER A 1 99 ? -5.594 -5.939 -33.642 1.00 31.88 99 SER A N 1
ATOM 787 C CA . SER A 1 99 ? -6.877 -6.620 -33.511 1.00 31.88 99 SER A CA 1
ATOM 788 C C . SER A 1 99 ? -6.701 -8.098 -33.850 1.00 31.88 99 SER A C 1
ATOM 790 O O . SER A 1 99 ? -6.382 -8.449 -34.987 1.00 31.88 99 SER A O 1
ATOM 792 N N . TRP A 1 100 ? -6.920 -8.974 -32.872 1.00 34.62 100 TRP A N 1
ATOM 793 C CA . TRP A 1 100 ? -6.888 -10.417 -33.078 1.00 34.62 100 TRP A CA 1
ATOM 794 C C . TRP A 1 100 ? -8.122 -10.833 -33.894 1.00 34.62 100 TRP A C 1
ATOM 796 O O . TRP A 1 100 ? -9.234 -10.929 -33.379 1.00 34.62 100 TRP A O 1
ATOM 806 N N . ASN A 1 101 ? -7.938 -11.016 -35.203 1.00 41.34 101 ASN A N 1
ATOM 807 C CA . ASN A 1 101 ? -8.967 -11.524 -36.104 1.00 41.34 101 ASN A CA 1
ATOM 808 C C . ASN A 1 101 ? -8.984 -13.058 -36.017 1.00 41.34 101 ASN A C 1
ATOM 810 O O . ASN A 1 101 ? -8.172 -13.736 -36.648 1.00 41.34 101 ASN A O 1
ATOM 814 N N . VAL A 1 102 ? -9.892 -13.612 -35.211 1.00 45.56 102 VAL A N 1
ATOM 815 C CA . VAL A 1 102 ? -10.088 -15.064 -35.087 1.00 45.56 102 VAL A CA 1
ATOM 816 C C . VAL A 1 102 ? -10.811 -15.578 -36.329 1.00 45.56 102 VAL A C 1
ATOM 818 O O . VAL A 1 102 ? -12.036 -15.692 -36.358 1.00 45.56 102 VAL A O 1
ATOM 821 N N . LYS A 1 103 ? -10.058 -15.908 -37.381 1.00 43.78 103 LYS A N 1
ATOM 822 C CA . LYS A 1 103 ? -10.597 -16.675 -38.510 1.00 43.78 103 LYS A CA 1
ATOM 823 C C . LYS A 1 103 ? -10.826 -18.117 -38.054 1.00 43.78 103 LYS A C 1
ATOM 825 O O . LYS A 1 103 ? -9.885 -18.895 -37.898 1.00 43.78 103 LYS A O 1
ATOM 830 N N . LYS A 1 104 ? -12.094 -18.463 -37.819 1.00 45.75 104 LYS A N 1
ATOM 831 C CA . LYS A 1 104 ? -12.541 -19.839 -37.584 1.00 45.75 104 LYS A CA 1
ATOM 832 C C . LYS A 1 104 ? -12.215 -20.695 -38.809 1.00 45.75 104 LYS A C 1
ATOM 834 O O . LYS A 1 104 ? -12.611 -20.376 -39.926 1.00 45.75 104 LYS A O 1
ATOM 839 N N . ARG A 1 105 ? -11.507 -21.798 -38.568 1.00 40.56 105 ARG A N 1
ATOM 840 C CA . ARG A 1 105 ? -11.345 -22.920 -39.497 1.00 40.56 105 ARG A CA 1
ATOM 841 C C . ARG A 1 105 ? -12.725 -23.528 -39.755 1.00 40.56 105 ARG A C 1
ATOM 843 O O . ARG A 1 105 ? -13.349 -23.994 -38.807 1.00 40.56 105 ARG A O 1
ATOM 850 N N . HIS A 1 106 ? -13.157 -23.579 -41.010 1.00 44.56 106 HIS A N 1
ATOM 851 C CA . HIS A 1 106 ? -14.147 -24.556 -41.450 1.00 44.56 106 HIS A CA 1
ATOM 852 C C . HIS A 1 106 ? -13.484 -25.490 -42.456 1.00 44.56 106 HIS A C 1
ATOM 854 O O . HIS A 1 106 ? -12.873 -25.070 -43.433 1.00 44.56 106 HIS A O 1
ATOM 860 N N . LYS A 1 107 ? -13.536 -26.762 -42.077 1.00 41.91 107 LYS A N 1
ATOM 861 C CA . LYS A 1 107 ? -13.072 -27.951 -42.769 1.00 41.91 107 LYS A CA 1
ATOM 862 C C . LYS A 1 107 ? -14.223 -28.417 -43.656 1.00 41.91 107 LYS A C 1
ATOM 864 O O . LYS A 1 107 ? -15.289 -28.686 -43.107 1.00 41.91 107 LYS A O 1
ATOM 869 N N . THR A 1 108 ? -13.983 -28.530 -44.954 1.00 48.03 108 THR A N 1
ATOM 870 C CA . THR A 1 108 ? -14.716 -29.392 -45.892 1.00 48.03 108 THR A CA 1
ATOM 871 C C . THR A 1 108 ? -13.738 -29.791 -46.972 1.00 48.03 108 THR A C 1
ATOM 873 O O . THR A 1 108 ? -13.170 -28.853 -47.576 1.00 48.03 108 THR A O 1
#

Mean predicted aligned error: 15.79 Å

Foldseek 3Di:
DDQDWDQDPQQRDIAGPQFDQDPLQSGTDDRDDGRWDADPQVSDTDHPQWDQDPQVRDTDGPPDDRPHDPDPDPPPPPPPPVPPPPPPPPPPDDPPPDDPDPDDDDDD

Solvent-accessible surface area (backbone atoms only — not comparable to full-atom values): 7617 Å² total; per-residue (Å²): 133,88,80,54,70,39,76,38,79,91,77,72,42,80,33,40,67,56,25,57,70,35,77,92,74,73,45,61,53,70,89,76,71,78,43,60,45,76,36,78,92,77,72,41,74,38,54,68,70,40,42,79,35,79,92,73,75,43,71,36,51,80,88,61,82,79,79,75,85,76,74,81,68,86,76,81,70,83,73,77,68,74,75,74,76,74,73,74,77,70,80,83,80,74,86,76,86,75,81,84,77,83,79,78,88,81,89,130

Nearest PDB structures (foldseek):
  6uca-assembly5_E  TM=7.960E-01  e=4.837E-07  Homo sapiens
  6uca-assembly6_F  TM=7.871E-01  e=5.584E-07  Homo sapiens
  6uca-assembly2_B  TM=7.708E-01  e=1.231E-06  Homo sapiens
  6uca-assembly1_A  TM=7.611E-01  e=1.066E-06  Homo sapiens
  6uca-assembly3_C  TM=7.437E-01  e=8.558E-06  Homo sapiens